Protein AF-A0A8H4XV18-F1 (afdb_monomer_lite)

Foldseek 3Di:
DQPQVPPPCPVVDDPVLVVLCVVLVHHPVLSVQLVVQLVVQLLVCVLVVHDRDLVSSLVSRPDDSVSSSVVVVVCVVVVVSPCVVCVVVNPD

Radius of gyration: 13.58 Å; chains: 1; bounding box: 38×23×31 Å

Secondary structure (DSSP, 8-state):
----TT-GGGGGS-HHHHHHHHHHT--HHHHHHHHHHHHHHHHHHHHTT----HHHHHHH-SS-HHHHHHHHHHHHHHTTT-HHHHHHHH--

Structure (mmCIF, N/CA/C/O backbone):
data_AF-A0A8H4XV18-F1
#
_entry.id   AF-A0A8H4XV18-F1
#
loop_
_atom_site.group_PDB
_atom_site.id
_atom_site.type_symbol
_atom_site.label_atom_id
_atom_site.label_alt_id
_atom_site.label_comp_id
_atom_site.label_asym_id
_atom_site.label_entity_id
_atom_site.label_seq_id
_atom_site.pdbx_PDB_ins_code
_atom_site.Cartn_x
_atom_site.Cartn_y
_atom_site.Cartn_z
_atom_site.occupancy
_atom_site.B_iso_or_equiv
_atom_site.auth_seq_id
_atom_site.auth_comp_id
_atom_site.auth_asym_id
_atom_site.auth_atom_id
_atom_site.pdbx_PDB_model_num
ATOM 1 N N . MET A 1 1 ? 18.314 3.947 -15.755 1.00 47.72 1 MET A N 1
ATOM 2 C CA . MET A 1 1 ? 16.930 3.437 -15.646 1.00 47.72 1 MET A CA 1
ATOM 3 C C . MET A 1 1 ? 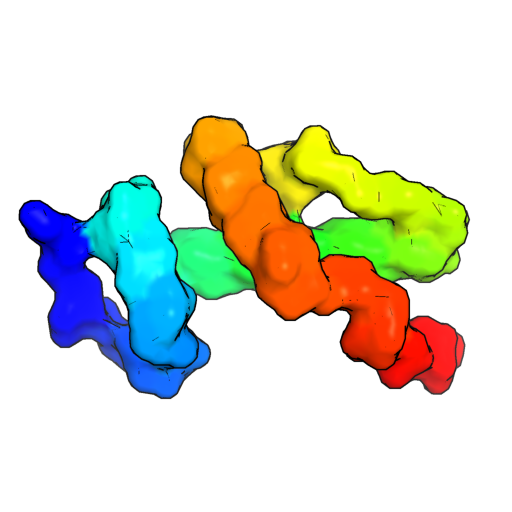17.009 2.066 -15.000 1.00 47.72 1 MET A C 1
ATOM 5 O O . MET A 1 1 ? 17.965 1.365 -15.298 1.00 47.72 1 MET A O 1
ATOM 9 N N . LEU A 1 2 ? 16.124 1.727 -14.056 1.00 50.66 2 LEU A N 1
ATOM 10 C CA . LEU A 1 2 ? 16.076 0.356 -13.537 1.00 50.66 2 LEU A CA 1
ATOM 11 C C . LEU A 1 2 ? 15.352 -0.488 -14.587 1.00 50.66 2 LEU A C 1
ATOM 13 O O . LEU A 1 2 ? 14.214 -0.166 -14.927 1.00 50.66 2 LEU A O 1
ATOM 17 N N . ASP A 1 3 ? 16.026 -1.490 -15.138 1.00 48.84 3 ASP A N 1
ATOM 18 C CA . ASP A 1 3 ? 15.449 -2.344 -16.169 1.00 48.84 3 ASP A CA 1
ATOM 19 C C . ASP A 1 3 ? 14.529 -3.380 -15.510 1.00 48.84 3 ASP A C 1
ATOM 21 O O . ASP A 1 3 ? 14.984 -4.350 -14.911 1.00 48.84 3 ASP A O 1
ATOM 25 N N . LEU A 1 4 ? 13.221 -3.121 -15.548 1.00 54.72 4 LEU A N 1
ATOM 26 C CA . LEU A 1 4 ? 12.171 -4.024 -15.054 1.00 54.72 4 LEU A CA 1
ATOM 27 C C . LEU A 1 4 ? 11.673 -4.967 -16.162 1.00 54.72 4 LEU A C 1
ATOM 29 O O . LEU A 1 4 ? 10.635 -5.609 -16.012 1.00 54.72 4 LEU A O 1
ATOM 33 N N . SER A 1 5 ? 12.382 -5.043 -17.296 1.00 52.59 5 SER A N 1
ATOM 34 C CA . SER A 1 5 ? 11.987 -5.890 -18.427 1.00 52.59 5 SER A CA 1
ATOM 35 C C . SER A 1 5 ? 12.181 -7.380 -18.159 1.00 52.59 5 SER A C 1
ATOM 37 O O . SER A 1 5 ? 11.563 -8.182 -18.847 1.00 52.59 5 SER A O 1
ATOM 39 N N . ASN A 1 6 ? 12.986 -7.739 -17.155 1.00 50.84 6 ASN A N 1
ATOM 40 C CA . ASN A 1 6 ? 13.284 -9.127 -16.799 1.00 50.84 6 ASN A CA 1
ATOM 41 C C . ASN A 1 6 ? 12.428 -9.682 -15.650 1.00 50.84 6 ASN A C 1
ATOM 43 O O . ASN A 1 6 ? 12.599 -10.841 -15.278 1.00 50.84 6 ASN A O 1
ATOM 47 N N . ASP A 1 7 ? 11.534 -8.879 -15.065 1.00 58.12 7 ASP A N 1
ATOM 48 C CA . ASP A 1 7 ? 10.665 -9.347 -13.986 1.00 58.12 7 ASP A CA 1
ATOM 49 C C . ASP A 1 7 ? 9.464 -10.104 -14.598 1.00 58.12 7 ASP A C 1
ATOM 51 O O . ASP A 1 7 ? 8.687 -9.503 -15.353 1.00 58.12 7 ASP A O 1
ATOM 55 N N . PRO A 1 8 ? 9.270 -11.400 -14.287 1.00 58.88 8 PRO A N 1
ATOM 56 C CA . PRO A 1 8 ? 8.160 -12.202 -14.818 1.00 58.88 8 PRO A CA 1
ATOM 57 C C . PRO A 1 8 ? 6.785 -11.634 -14.427 1.00 58.88 8 PRO A C 1
ATOM 59 O O . PRO A 1 8 ? 5.791 -11.859 -15.119 1.00 58.88 8 PRO A O 1
ATOM 62 N N . ASP A 1 9 ? 6.739 -10.823 -13.369 1.00 55.97 9 ASP A N 1
ATOM 63 C CA . ASP A 1 9 ? 5.539 -10.160 -12.870 1.00 55.97 9 ASP A CA 1
ATOM 64 C C . ASP A 1 9 ? 5.166 -8.874 -13.628 1.00 55.97 9 ASP A C 1
ATOM 66 O O . ASP A 1 9 ? 4.149 -8.261 -13.313 1.00 55.97 9 ASP A O 1
ATOM 70 N N . ARG A 1 10 ? 5.924 -8.443 -14.652 1.00 60.28 10 ARG A N 1
ATOM 71 C CA . ARG A 1 10 ? 5.590 -7.234 -15.436 1.00 60.28 10 ARG A CA 1
ATOM 72 C C . ARG A 1 10 ? 4.188 -7.292 -16.053 1.00 60.28 10 ARG A C 1
ATOM 74 O O . ARG A 1 10 ? 3.544 -6.258 -16.173 1.00 60.28 10 ARG A O 1
ATOM 81 N N . ASN A 1 11 ? 3.708 -8.484 -16.405 1.00 62.19 11 ASN A N 1
ATOM 82 C CA . ASN A 1 11 ? 2.361 -8.686 -16.952 1.00 62.19 11 ASN A CA 1
ATOM 83 C C . ASN A 1 11 ? 1.244 -8.599 -15.895 1.00 62.19 11 ASN A C 1
ATOM 85 O O . ASN A 1 11 ? 0.073 -8.534 -16.253 1.00 62.19 11 ASN A O 1
ATOM 89 N N . LEU A 1 12 ? 1.585 -8.615 -14.602 1.00 64.38 12 LEU A N 1
ATOM 90 C CA . LEU A 1 12 ? 0.631 -8.483 -13.495 1.00 64.38 12 LEU A CA 1
ATOM 91 C C . LEU A 1 12 ? 0.428 -7.023 -13.065 1.00 64.38 12 LEU A C 1
ATOM 93 O O . LEU A 1 12 ? -0.490 -6.743 -12.293 1.00 64.38 12 LEU A O 1
ATOM 97 N N . LEU A 1 13 ? 1.283 -6.105 -13.529 1.00 65.69 13 LEU A N 1
ATOM 98 C CA . LEU A 1 13 ? 1.205 -4.681 -13.219 1.00 65.69 13 LEU A CA 1
ATOM 99 C C . LEU A 1 13 ? 0.751 -3.885 -14.440 1.00 65.69 13 LEU A C 1
ATOM 101 O O . LEU A 1 13 ? 1.187 -4.127 -15.565 1.00 65.69 13 LEU A O 1
ATOM 105 N N . ASP A 1 14 ? -0.076 -2.875 -14.193 1.00 70.12 14 ASP A N 1
ATOM 106 C CA . ASP A 1 14 ? -0.437 -1.908 -15.222 1.00 70.12 14 ASP A CA 1
ATOM 107 C C . ASP A 1 14 ? 0.816 -1.123 -15.676 1.00 70.12 14 ASP A C 1
ATOM 109 O O . ASP A 1 14 ? 1.685 -0.826 -14.844 1.00 70.12 14 ASP A O 1
ATOM 113 N N . PRO A 1 15 ? 0.953 -0.750 -16.963 1.00 72.44 15 PRO A N 1
ATOM 114 C CA . PRO A 1 15 ? 2.076 0.057 -17.446 1.00 72.44 15 PRO A CA 1
ATOM 115 C C . PRO A 1 15 ? 2.333 1.330 -16.619 1.00 72.44 15 PRO A C 1
ATOM 117 O O . PRO A 1 15 ? 3.493 1.729 -16.469 1.00 72.44 15 PRO A O 1
ATOM 120 N N . ALA A 1 16 ? 1.301 1.942 -16.024 1.00 74.62 16 ALA A N 1
ATOM 121 C CA . ALA A 1 16 ? 1.471 3.072 -15.110 1.00 74.62 16 ALA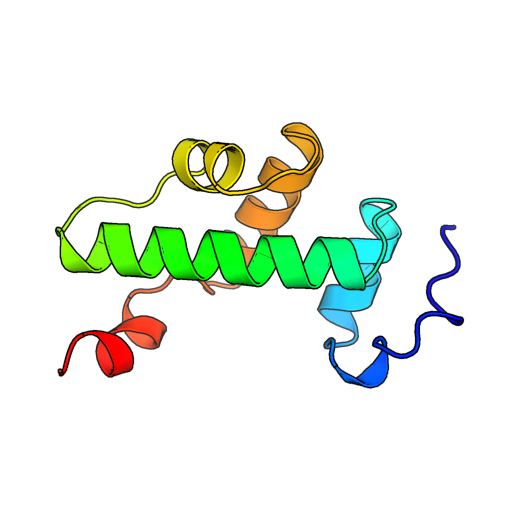 A CA 1
ATOM 122 C C . ALA A 1 16 ? 2.195 2.681 -13.805 1.00 74.62 16 ALA A C 1
ATOM 124 O O . ALA A 1 16 ? 3.057 3.417 -13.315 1.00 74.62 16 ALA A O 1
ATOM 125 N N . GLU A 1 17 ? 1.888 1.506 -13.254 1.00 74.94 17 GLU A N 1
ATOM 126 C CA . GLU A 1 17 ? 2.513 0.966 -12.043 1.00 74.94 17 GLU A CA 1
ATOM 127 C C . GLU A 1 17 ? 3.957 0.526 -12.295 1.00 74.94 17 GLU A C 1
ATOM 129 O O . GLU A 1 17 ? 4.837 0.793 -11.474 1.00 74.94 17 GLU A O 1
ATOM 134 N N . VAL A 1 18 ? 4.230 -0.067 -13.462 1.00 75.75 18 VAL A N 1
ATOM 135 C CA . VAL A 1 18 ? 5.594 -0.408 -13.898 1.00 75.75 18 VAL A CA 1
ATOM 136 C C . VAL A 1 18 ? 6.452 0.853 -14.000 1.00 75.75 18 VAL A C 1
ATOM 138 O O . VAL A 1 18 ? 7.582 0.879 -13.511 1.00 75.75 18 VAL A O 1
ATOM 141 N N . ASN A 1 19 ? 5.909 1.934 -14.568 1.00 76.56 19 ASN A N 1
ATOM 142 C CA . ASN A 1 19 ? 6.622 3.205 -14.671 1.00 76.56 19 ASN A CA 1
ATOM 143 C C . ASN A 1 19 ? 6.885 3.838 -13.286 1.00 76.56 19 ASN A C 1
ATOM 145 O O . ASN A 1 19 ? 7.968 4.376 -13.030 1.00 76.56 19 ASN A O 1
ATOM 149 N N . LEU A 1 20 ? 5.937 3.718 -12.347 1.00 76.81 20 LEU A N 1
ATOM 150 C CA . LEU A 1 20 ? 6.128 4.122 -10.949 1.00 76.81 20 LEU A CA 1
ATOM 151 C C . LEU A 1 20 ? 7.223 3.296 -10.256 1.00 76.81 20 LEU A C 1
ATOM 153 O O . LEU A 1 20 ? 8.094 3.871 -9.601 1.00 76.81 20 LEU A O 1
ATOM 157 N N . ALA A 1 21 ? 7.224 1.972 -10.418 1.00 76.50 21 ALA A N 1
ATOM 158 C CA . ALA A 1 21 ? 8.252 1.092 -9.861 1.00 76.50 21 ALA A CA 1
ATOM 159 C C . ALA A 1 21 ? 9.646 1.404 -10.437 1.00 76.50 21 ALA A C 1
ATOM 161 O O . ALA A 1 21 ? 10.618 1.512 -9.679 1.00 76.50 21 ALA A O 1
ATOM 162 N N . ALA A 1 22 ? 9.731 1.656 -11.749 1.00 77.00 22 ALA A N 1
ATOM 163 C CA . ALA A 1 22 ? 10.956 2.064 -12.437 1.00 77.00 22 ALA A CA 1
ATOM 164 C C . ALA A 1 22 ? 11.498 3.386 -11.879 1.00 77.00 22 ALA A C 1
ATOM 166 O O . ALA A 1 22 ? 12.685 3.503 -11.558 1.00 77.00 22 ALA A O 1
ATOM 167 N N . THR A 1 23 ? 10.607 4.366 -11.702 1.00 78.75 23 THR A N 1
ATOM 168 C CA . THR A 1 23 ? 10.927 5.686 -11.144 1.00 78.75 23 THR A CA 1
ATOM 169 C C . THR A 1 23 ? 11.420 5.581 -9.700 1.00 78.75 23 THR A C 1
ATOM 171 O O . THR A 1 23 ? 12.390 6.235 -9.315 1.00 78.75 23 THR A O 1
ATOM 174 N N . LEU A 1 24 ? 10.790 4.725 -8.892 1.00 75.94 24 LEU A N 1
ATOM 175 C CA . LEU A 1 24 ? 11.146 4.498 -7.488 1.00 75.94 24 LEU A CA 1
ATOM 176 C C . LEU A 1 24 ? 12.347 3.555 -7.304 1.00 75.94 24 LEU A C 1
ATOM 178 O O . LEU A 1 24 ? 12.803 3.366 -6.169 1.00 75.94 24 LEU A O 1
ATOM 182 N N . ARG A 1 25 ? 12.882 2.983 -8.394 1.00 76.94 25 ARG A N 1
ATOM 183 C CA . ARG A 1 25 ? 13.956 1.981 -8.368 1.00 76.94 25 ARG A CA 1
ATOM 184 C C . ARG A 1 25 ? 13.616 0.832 -7.408 1.00 76.94 25 ARG A C 1
ATOM 186 O O . ARG A 1 25 ? 14.339 0.593 -6.438 1.00 76.94 25 ARG A O 1
ATOM 193 N N . LEU A 1 26 ? 12.457 0.209 -7.606 1.00 73.75 26 LEU A N 1
ATOM 194 C CA . LEU A 1 26 ? 11.965 -0.932 -6.828 1.00 73.75 26 LEU A CA 1
ATOM 195 C C . LEU A 1 26 ? 11.671 -2.102 -7.769 1.00 73.75 26 LEU A C 1
ATOM 197 O O . LEU A 1 26 ? 11.140 -1.878 -8.851 1.00 73.75 26 LEU A O 1
ATOM 201 N N . SER A 1 27 ? 11.962 -3.329 -7.335 1.00 76.31 27 SER A N 1
ATOM 202 C CA . SER A 1 27 ? 11.543 -4.550 -8.037 1.00 76.31 27 SER A CA 1
ATOM 203 C C . SER A 1 27 ? 10.017 -4.697 -8.028 1.00 76.31 27 SER A C 1
ATOM 205 O O . SER A 1 27 ? 9.372 -4.326 -7.037 1.00 76.31 27 SER A O 1
ATOM 207 N N . CYS A 1 28 ? 9.444 -5.284 -9.086 1.00 73.56 28 CYS A N 1
ATOM 208 C CA . CYS A 1 28 ? 7.996 -5.511 -9.202 1.00 73.56 28 CYS A CA 1
ATOM 209 C C . CYS A 1 28 ? 7.452 -6.317 -8.013 1.00 73.56 28 CYS A C 1
ATOM 211 O O . CYS A 1 28 ? 6.451 -5.925 -7.412 1.00 73.56 28 CYS A O 1
ATOM 213 N N . ALA A 1 29 ? 8.166 -7.364 -7.587 1.00 77.62 29 ALA A N 1
ATOM 214 C CA . ALA A 1 29 ? 7.813 -8.154 -6.404 1.00 77.62 29 ALA A CA 1
ATOM 215 C C . ALA A 1 29 ? 7.658 -7.297 -5.128 1.00 77.62 29 ALA A C 1
ATOM 217 O O . ALA A 1 29 ? 6.676 -7.408 -4.386 1.00 77.62 29 ALA A O 1
ATOM 218 N N . THR A 1 30 ? 8.599 -6.380 -4.889 1.00 81.00 30 THR A N 1
ATOM 219 C CA . THR A 1 30 ? 8.577 -5.470 -3.733 1.00 81.00 30 THR A CA 1
ATOM 220 C C . THR A 1 30 ? 7.422 -4.473 -3.825 1.00 81.00 30 THR A C 1
ATOM 222 O O . THR A 1 30 ? 6.775 -4.175 -2.815 1.00 81.00 30 THR A O 1
ATOM 225 N N . TYR A 1 31 ? 7.129 -3.980 -5.030 1.00 82.56 31 TYR A N 1
ATOM 226 C CA . TYR A 1 31 ? 5.992 -3.101 -5.288 1.00 82.56 31 TYR A CA 1
ATOM 227 C C . TYR A 1 31 ? 4.662 -3.803 -4.998 1.00 82.56 31 TYR A C 1
ATOM 229 O O . TYR A 1 31 ? 3.861 -3.279 -4.225 1.00 82.56 31 TYR A O 1
ATOM 237 N N . LEU A 1 32 ? 4.450 -5.006 -5.543 1.00 80.06 32 LEU A N 1
ATOM 238 C CA . LEU A 1 32 ? 3.236 -5.801 -5.329 1.00 80.06 32 LEU A CA 1
ATOM 239 C C . LEU A 1 32 ? 3.022 -6.121 -3.847 1.00 80.06 32 LEU A C 1
ATOM 241 O O . LEU A 1 32 ? 1.917 -5.956 -3.324 1.00 80.06 32 LEU A O 1
ATOM 245 N N . CYS A 1 33 ? 4.087 -6.514 -3.146 1.00 83.25 33 CYS A N 1
ATOM 246 C CA . CYS A 1 33 ? 4.033 -6.779 -1.710 1.00 83.25 33 CYS A CA 1
ATOM 247 C C . CYS A 1 33 ? 3.644 -5.519 -0.917 1.00 83.25 33 CYS A C 1
ATOM 249 O O . CYS A 1 33 ? 2.798 -5.574 -0.020 1.00 83.25 33 CYS A O 1
ATOM 251 N N . SER A 1 34 ? 4.208 -4.365 -1.287 1.00 83.44 34 SER A N 1
ATOM 252 C CA . SER A 1 34 ? 3.888 -3.074 -0.665 1.00 83.44 34 SER A CA 1
ATOM 253 C C . SER A 1 34 ? 2.446 -2.663 -0.939 1.00 83.44 34 SER A C 1
ATOM 255 O O . SER A 1 34 ? 1.713 -2.358 -0.005 1.00 83.44 34 SER A O 1
ATOM 257 N N . LYS A 1 35 ? 2.004 -2.736 -2.198 1.00 83.31 35 LYS A N 1
ATOM 258 C CA . LYS A 1 35 ? 0.625 -2.474 -2.618 1.00 83.31 35 LYS A CA 1
ATOM 259 C C . LYS A 1 35 ? -0.349 -3.298 -1.780 1.00 83.31 35 LYS A C 1
ATOM 261 O O . LYS A 1 35 ? -1.202 -2.729 -1.107 1.00 83.31 35 LYS A O 1
ATOM 266 N N . ARG A 1 36 ? -0.166 -4.619 -1.713 1.00 85.31 36 ARG A N 1
ATOM 267 C CA . ARG A 1 36 ? -1.046 -5.507 -0.939 1.00 85.31 36 ARG A CA 1
ATOM 268 C C . ARG A 1 36 ? -1.127 -5.115 0.541 1.00 85.31 36 ARG A C 1
ATOM 270 O O . ARG A 1 36 ? -2.220 -5.071 1.095 1.00 85.31 36 ARG A O 1
ATOM 277 N N . ARG A 1 37 ? 0.005 -4.763 1.160 1.00 86.69 37 ARG A N 1
ATOM 278 C CA . ARG A 1 37 ? 0.073 -4.310 2.562 1.00 86.69 37 ARG A CA 1
ATOM 279 C C . ARG A 1 37 ? -0.649 -2.986 2.804 1.00 86.69 37 ARG A C 1
ATOM 281 O O . ARG A 1 37 ? -1.381 -2.876 3.782 1.00 86.69 37 ARG A O 1
ATOM 288 N N . ILE A 1 38 ? -0.470 -2.001 1.921 1.00 85.31 38 ILE A N 1
ATOM 289 C CA . ILE A 1 38 ? -1.171 -0.709 2.011 1.00 85.31 38 ILE A CA 1
ATOM 290 C C . ILE A 1 38 ? -2.678 -0.935 1.933 1.00 85.31 38 ILE A C 1
ATOM 292 O O . ILE A 1 38 ? -3.422 -0.389 2.742 1.00 85.31 38 ILE A O 1
ATOM 296 N N . PHE A 1 39 ? -3.120 -1.756 0.982 1.00 83.44 39 PHE A N 1
ATOM 297 C CA . PHE A 1 39 ? -4.529 -2.085 0.806 1.00 83.44 39 PHE A CA 1
ATOM 298 C C . PHE A 1 39 ? -5.110 -2.803 2.023 1.00 83.44 39 PHE A C 1
ATOM 300 O O . PHE A 1 39 ? -6.173 -2.421 2.502 1.00 83.44 39 PHE A O 1
ATOM 307 N N . GLU A 1 40 ? -4.402 -3.788 2.571 1.00 85.12 40 GLU A N 1
ATOM 308 C CA . GLU A 1 40 ? -4.834 -4.486 3.782 1.00 85.12 40 GLU A CA 1
ATOM 309 C C . GLU A 1 40 ? -4.953 -3.530 4.979 1.00 85.12 40 GLU A C 1
ATOM 311 O O . GLU A 1 40 ? -5.965 -3.533 5.680 1.00 85.12 40 GLU A O 1
ATOM 316 N N . ALA A 1 41 ? -3.954 -2.669 5.191 1.00 85.81 41 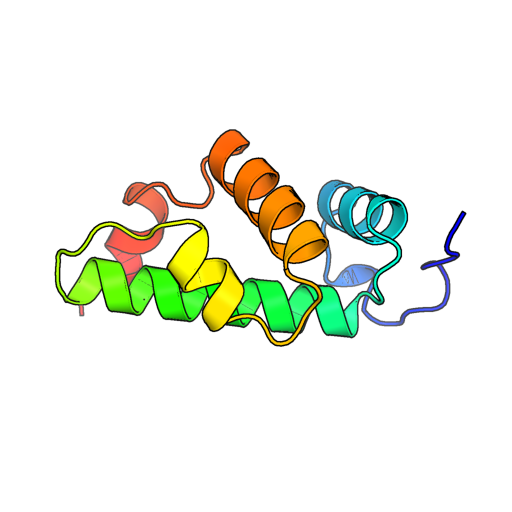ALA A N 1
ATOM 317 C CA . ALA A 1 41 ? -3.986 -1.671 6.255 1.00 85.81 41 ALA A CA 1
ATOM 318 C C . ALA A 1 41 ? -5.114 -0.647 6.043 1.00 85.81 41 ALA A C 1
ATOM 320 O O . ALA A 1 41 ? -5.789 -0.269 7.001 1.00 85.81 41 ALA A O 1
ATOM 321 N N . ARG A 1 42 ? -5.380 -0.252 4.791 1.00 83.81 42 ARG A N 1
ATOM 322 C CA . ARG A 1 42 ? -6.499 0.626 4.427 1.00 83.81 42 ARG A CA 1
ATOM 323 C C . ARG A 1 42 ? -7.848 -0.014 4.737 1.00 83.81 42 ARG A C 1
ATOM 325 O O . ARG A 1 42 ? -8.696 0.665 5.312 1.00 83.81 42 ARG A O 1
ATOM 332 N N . VAL A 1 43 ? -8.040 -1.285 4.378 1.00 83.25 43 VAL A N 1
ATOM 333 C CA . VAL A 1 43 ? -9.259 -2.057 4.676 1.00 83.25 43 VAL A CA 1
ATOM 334 C C . VAL A 1 43 ? -9.453 -2.175 6.182 1.00 83.25 43 VAL A C 1
ATOM 336 O O . VAL A 1 43 ? -10.536 -1.879 6.672 1.00 83.25 43 VAL A O 1
ATOM 339 N N . LYS A 1 44 ? -8.398 -2.523 6.932 1.00 83.88 44 LYS A N 1
ATOM 340 C CA . LYS A 1 44 ? -8.437 -2.588 8.401 1.00 83.88 44 LYS A CA 1
ATOM 341 C C . LYS A 1 44 ? -8.826 -1.245 9.015 1.00 83.88 44 LYS A C 1
ATOM 343 O O . LYS A 1 44 ? -9.739 -1.206 9.829 1.00 83.88 44 LYS A O 1
ATOM 348 N N . ALA A 1 45 ? -8.187 -0.152 8.590 1.00 83.56 45 ALA A N 1
ATOM 349 C CA . ALA A 1 45 ? -8.502 1.201 9.050 1.00 83.56 45 ALA A CA 1
ATOM 350 C C . ALA A 1 45 ? -9.955 1.585 8.733 1.00 83.56 45 ALA A C 1
ATOM 352 O O . ALA A 1 45 ? -10.659 2.112 9.587 1.00 83.56 45 ALA A O 1
ATOM 353 N N . LEU A 1 46 ? -10.432 1.260 7.530 1.00 81.75 46 LEU A N 1
ATOM 354 C CA . LEU A 1 46 ? -11.810 1.524 7.135 1.00 81.75 46 LEU A CA 1
ATOM 355 C C . LEU A 1 46 ? -12.816 0.687 7.942 1.00 81.75 46 LEU A C 1
ATOM 357 O O . LEU A 1 46 ? -13.845 1.213 8.349 1.00 81.75 46 LEU A O 1
ATOM 361 N N . SER A 1 47 ? -12.497 -0.579 8.223 1.00 79.19 47 SER A N 1
ATOM 362 C CA . SER A 1 47 ? -13.323 -1.481 9.034 1.00 79.19 47 SER A CA 1
ATOM 363 C C . SER A 1 47 ? -13.487 -0.999 10.475 1.00 79.19 47 SER A C 1
ATOM 365 O O . SER A 1 47 ? -14.524 -1.254 11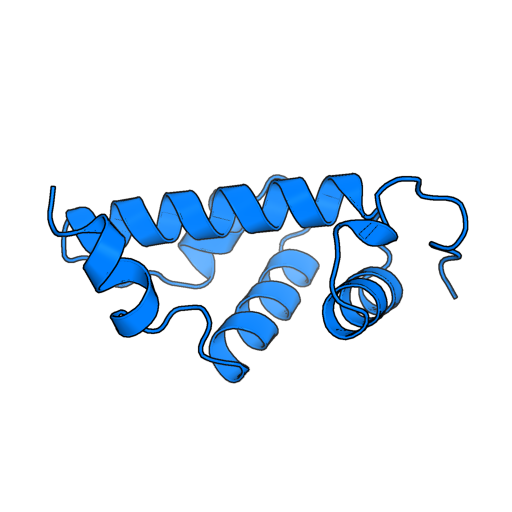.076 1.00 79.19 47 SER A O 1
ATOM 367 N N . ILE A 1 48 ? -12.491 -0.300 11.028 1.00 82.69 48 ILE A N 1
ATOM 368 C CA . ILE A 1 48 ? -12.570 0.322 12.361 1.00 82.69 48 ILE A CA 1
ATOM 369 C C . ILE A 1 48 ? -13.098 1.768 12.314 1.00 82.69 48 ILE A C 1
ATOM 371 O O . ILE A 1 48 ? -13.110 2.443 13.338 1.00 82.69 48 ILE A O 1
ATOM 375 N N . GLY A 1 49 ? -13.481 2.277 11.134 1.00 75.06 49 GLY A N 1
ATOM 376 C CA . GLY A 1 49 ? -13.942 3.657 10.951 1.00 75.06 49 GLY A CA 1
ATOM 377 C C . GLY A 1 49 ? -12.853 4.725 11.119 1.00 75.06 49 GLY A C 1
ATOM 378 O O . GLY A 1 49 ? -13.166 5.893 11.335 1.00 75.06 49 GLY A O 1
ATOM 379 N N . LYS A 1 50 ? -11.571 4.349 11.035 1.00 79.69 50 LYS A N 1
ATOM 380 C CA . LYS A 1 50 ? -10.427 5.256 11.189 1.00 79.69 50 LYS A CA 1
ATOM 381 C C . LYS A 1 50 ? -9.910 5.734 9.832 1.00 79.69 50 LYS A C 1
ATOM 383 O O . LYS A 1 50 ? -9.879 4.998 8.842 1.00 79.69 50 LYS A O 1
ATOM 388 N N . GLU A 1 51 ? -9.441 6.977 9.794 1.00 76.69 51 GLU A N 1
ATOM 389 C CA . GLU A 1 51 ? -8.760 7.529 8.627 1.00 76.69 51 GLU A CA 1
ATOM 390 C C . GLU A 1 51 ? -7.405 6.850 8.404 1.00 76.69 51 GLU A C 1
ATOM 392 O O . GLU A 1 51 ? -6.581 6.738 9.313 1.00 76.69 51 GLU A O 1
ATOM 397 N N . PHE A 1 52 ? -7.164 6.420 7.169 1.00 80.31 52 PHE A N 1
ATOM 398 C CA . PHE A 1 52 ? -5.898 5.822 6.770 1.00 80.31 52 PHE A CA 1
ATOM 399 C C . PHE A 1 52 ? -4.915 6.910 6.349 1.00 80.31 52 PHE A C 1
ATOM 401 O O . PHE A 1 52 ? -5.133 7.588 5.344 1.00 80.31 52 PHE A O 1
ATOM 408 N N . ARG A 1 53 ? -3.827 7.077 7.105 1.00 82.44 53 ARG A N 1
ATOM 409 C CA . ARG A 1 53 ? -2.805 8.087 6.817 1.00 82.44 53 ARG A CA 1
ATOM 410 C C . ARG A 1 53 ? -1.599 7.468 6.121 1.00 82.44 53 ARG A C 1
ATOM 412 O O . ARG A 1 53 ? -1.322 6.274 6.231 1.00 82.44 53 ARG A O 1
ATOM 419 N N . LYS A 1 54 ? -0.811 8.324 5.466 1.00 81.62 54 LYS A N 1
ATOM 420 C CA . LYS A 1 54 ? 0.500 7.962 4.904 1.00 81.62 54 LYS A CA 1
ATOM 421 C C . LYS A 1 54 ? 1.410 7.259 5.921 1.00 81.62 54 LYS A C 1
ATOM 423 O O . LYS A 1 54 ? 2.132 6.346 5.544 1.00 81.62 54 LYS A O 1
ATOM 428 N N . THR A 1 55 ? 1.329 7.626 7.202 1.00 83.62 55 THR A N 1
ATOM 429 C CA . THR A 1 55 ? 2.129 7.033 8.282 1.00 83.62 55 THR A CA 1
ATOM 430 C C . THR A 1 55 ? 1.791 5.558 8.508 1.00 83.62 55 THR A C 1
ATOM 432 O O . THR A 1 55 ? 2.699 4.739 8.620 1.00 83.62 55 THR A O 1
ATOM 435 N N . ASP A 1 56 ? 0.502 5.199 8.499 1.00 83.50 56 ASP A N 1
ATOM 436 C CA . ASP A 1 56 ? 0.052 3.806 8.607 1.00 83.50 56 ASP A CA 1
ATOM 437 C C . ASP A 1 56 ? 0.501 2.991 7.387 1.00 83.50 56 ASP A C 1
ATOM 439 O O . ASP A 1 56 ? 0.993 1.871 7.521 1.00 83.50 56 ASP A O 1
ATOM 443 N N . ALA A 1 57 ? 0.406 3.575 6.187 1.00 83.44 57 ALA A N 1
ATOM 444 C CA . ALA A 1 57 ? 0.889 2.944 4.962 1.00 83.44 57 ALA A CA 1
ATOM 445 C C . ALA A 1 57 ? 2.402 2.683 5.000 1.00 83.44 57 ALA A C 1
ATOM 447 O O . ALA A 1 57 ? 2.855 1.606 4.614 1.00 83.44 57 ALA A O 1
ATOM 448 N N . GLN A 1 58 ? 3.177 3.658 5.483 1.00 83.81 58 GLN A N 1
ATOM 449 C CA . GLN A 1 58 ? 4.625 3.548 5.639 1.00 83.81 58 GLN A CA 1
ATOM 450 C C . GLN A 1 58 ? 5.002 2.464 6.650 1.00 83.81 58 GLN A C 1
ATOM 452 O O . GLN A 1 58 ? 5.883 1.667 6.355 1.00 83.81 58 GLN A O 1
ATOM 457 N N . GLN A 1 59 ? 4.321 2.393 7.798 1.00 82.12 59 GLN A N 1
ATOM 458 C CA . GLN A 1 59 ? 4.572 1.359 8.808 1.00 82.12 59 GLN A CA 1
ATOM 459 C C . GLN A 1 59 ? 4.173 -0.043 8.330 1.00 82.12 59 GLN A C 1
ATOM 461 O O . GLN A 1 59 ? 4.856 -1.021 8.632 1.00 82.12 59 GLN A O 1
ATOM 466 N N . ALA A 1 60 ? 3.084 -0.157 7.566 1.00 80.81 60 ALA A N 1
ATOM 467 C CA . ALA A 1 60 ? 2.642 -1.434 7.013 1.00 80.81 60 ALA A CA 1
ATOM 468 C C . ALA A 1 60 ? 3.595 -1.957 5.924 1.00 80.81 60 ALA A C 1
ATOM 470 O O . ALA A 1 60 ? 3.760 -3.174 5.764 1.00 80.81 60 ALA A O 1
ATOM 471 N N . CYS A 1 61 ? 4.235 -1.056 5.176 1.00 79.44 61 CYS A N 1
ATOM 472 C CA . CYS A 1 61 ? 5.175 -1.410 4.123 1.00 79.44 61 CYS A CA 1
ATOM 473 C C . CYS A 1 61 ? 6.573 -1.710 4.669 1.00 79.44 61 CYS A C 1
ATOM 475 O O . CYS A 1 61 ? 7.186 -0.893 5.341 1.00 79.44 61 CYS A O 1
ATOM 477 N N . LYS A 1 62 ? 7.151 -2.849 4.276 1.00 76.25 62 LYS A N 1
ATOM 478 C CA . LYS A 1 62 ? 8.562 -3.176 4.551 1.00 76.25 62 LYS A CA 1
ATOM 479 C C . LYS A 1 62 ? 9.512 -2.580 3.499 1.00 76.25 62 LYS A C 1
ATOM 481 O O . LYS A 1 62 ? 10.413 -3.265 3.029 1.00 76.25 62 LYS A O 1
ATOM 486 N N . ILE A 1 63 ? 9.278 -1.337 3.080 1.00 78.31 63 ILE A N 1
ATOM 487 C CA . ILE A 1 63 ? 10.138 -0.632 2.115 1.00 78.31 63 ILE A CA 1
ATOM 488 C C . ILE A 1 63 ? 10.601 0.701 2.683 1.00 78.31 63 ILE A C 1
ATOM 490 O O . ILE A 1 63 ? 10.123 1.151 3.720 1.00 78.31 63 ILE A O 1
ATOM 494 N N . ASP A 1 64 ? 11.514 1.345 1.963 1.00 83.50 64 ASP A N 1
ATOM 495 C CA . ASP A 1 64 ? 11.983 2.683 2.290 1.00 83.50 64 ASP A CA 1
ATOM 496 C C . ASP A 1 64 ? 10.820 3.678 2.465 1.00 83.50 64 ASP A C 1
ATOM 498 O O . ASP A 1 64 ? 9.938 3.801 1.606 1.00 83.50 64 ASP A O 1
ATOM 502 N N . VAL A 1 65 ? 10.843 4.411 3.579 1.00 80.38 65 VAL A N 1
ATOM 503 C CA . VAL A 1 65 ? 9.772 5.330 3.988 1.00 80.38 65 VAL A CA 1
ATOM 504 C C . VAL A 1 65 ? 9.530 6.452 2.977 1.00 80.38 65 VAL A C 1
ATOM 506 O O . VAL A 1 65 ? 8.383 6.879 2.809 1.00 80.38 65 VAL A O 1
ATOM 509 N N . ASN A 1 66 ? 10.565 6.904 2.258 1.00 82.06 66 ASN A N 1
ATOM 510 C CA . ASN A 1 66 ? 10.428 7.926 1.220 1.00 82.06 66 ASN A CA 1
ATOM 511 C C . ASN A 1 66 ? 9.758 7.352 -0.026 1.00 82.06 66 ASN A C 1
ATOM 513 O O . ASN A 1 66 ? 8.915 8.010 -0.641 1.00 82.06 66 ASN A O 1
ATOM 517 N N . LYS A 1 67 ? 10.086 6.108 -0.385 1.00 81.94 67 LYS A N 1
ATOM 518 C CA . LYS A 1 67 ? 9.460 5.424 -1.523 1.00 81.94 67 LYS A CA 1
ATOM 519 C C . LYS A 1 67 ? 7.996 5.098 -1.246 1.00 81.94 67 LYS A C 1
ATOM 521 O O . LYS A 1 67 ? 7.149 5.401 -2.084 1.00 81.94 67 LYS A O 1
ATOM 526 N N . ALA A 1 68 ? 7.693 4.565 -0.062 1.00 84.31 68 ALA A N 1
ATOM 527 C CA . ALA A 1 68 ? 6.321 4.328 0.383 1.00 84.31 68 ALA A CA 1
ATOM 528 C C . ALA A 1 68 ? 5.492 5.621 0.383 1.00 84.31 68 ALA A C 1
ATOM 530 O O . ALA A 1 68 ? 4.360 5.615 -0.087 1.00 84.31 68 ALA A O 1
ATOM 531 N N . SER A 1 69 ? 6.070 6.743 0.827 1.00 85.19 69 SER A N 1
ATOM 532 C CA . SER A 1 69 ? 5.398 8.052 0.820 1.00 85.19 69 SER A CA 1
ATOM 533 C C . SER A 1 69 ? 5.030 8.525 -0.592 1.00 85.19 69 SER A C 1
ATOM 535 O O . SER A 1 69 ? 3.890 8.930 -0.845 1.00 85.19 69 SER A O 1
ATOM 537 N N . LYS A 1 70 ? 5.971 8.427 -1.544 1.00 84.00 70 LYS A N 1
ATOM 538 C CA . LYS A 1 70 ? 5.724 8.790 -2.949 1.00 84.00 70 LYS A CA 1
ATOM 539 C C . LYS A 1 70 ? 4.678 7.883 -3.594 1.00 84.00 70 LYS A C 1
ATOM 541 O O . LYS A 1 70 ? 3.787 8.377 -4.278 1.00 84.00 70 LYS A O 1
ATOM 546 N N . LEU A 1 71 ? 4.771 6.579 -3.340 1.00 83.88 71 LEU A N 1
ATOM 547 C CA . LEU A 1 71 ? 3.821 5.585 -3.828 1.00 83.88 71 LEU A CA 1
ATOM 548 C C . LEU A 1 71 ? 2.406 5.851 -3.296 1.00 83.88 71 LEU A C 1
ATOM 550 O O . LEU A 1 71 ? 1.451 5.896 -4.064 1.00 83.88 71 LEU A O 1
ATOM 554 N N . TRP A 1 72 ? 2.285 6.069 -1.987 1.00 86.12 72 TRP A N 1
ATOM 555 C CA . TRP A 1 72 ? 1.013 6.366 -1.340 1.00 86.12 72 TRP A CA 1
ATOM 556 C C . TRP A 1 72 ? 0.384 7.631 -1.919 1.00 86.12 72 TRP A C 1
ATOM 558 O O . TRP A 1 72 ? -0.774 7.608 -2.312 1.00 86.12 72 TRP A O 1
ATOM 568 N N . THR A 1 73 ? 1.163 8.704 -2.070 1.00 85.25 73 THR A N 1
ATOM 569 C CA . THR A 1 73 ? 0.674 9.956 -2.672 1.00 85.25 73 THR A CA 1
ATOM 570 C C . THR A 1 73 ? 0.201 9.751 -4.113 1.00 85.25 73 THR A C 1
ATOM 572 O O . THR A 1 73 ? -0.793 10.344 -4.523 1.00 85.25 73 THR A O 1
ATOM 575 N N . ALA A 1 74 ? 0.880 8.902 -4.892 1.00 84.50 74 ALA A N 1
ATOM 576 C CA . ALA A 1 74 ? 0.443 8.567 -6.244 1.00 84.50 74 ALA A CA 1
ATOM 577 C C . ALA A 1 74 ? -0.912 7.843 -6.232 1.00 84.50 74 ALA A C 1
ATOM 579 O O . ALA A 1 74 ? -1.819 8.244 -6.955 1.00 84.50 74 ALA A O 1
ATOM 580 N N . TYR A 1 75 ? -1.083 6.836 -5.373 1.00 82.56 75 TYR A N 1
ATOM 581 C CA . TYR A 1 75 ? -2.360 6.132 -5.223 1.00 82.56 75 TYR A CA 1
ATOM 582 C C . TYR A 1 75 ? -3.488 7.041 -4.733 1.00 82.56 75 TYR A C 1
ATOM 584 O O . TYR A 1 75 ? -4.601 6.970 -5.252 1.00 82.56 75 TYR A O 1
ATOM 592 N N . ASP A 1 76 ? -3.199 7.915 -3.771 1.00 83.38 76 ASP A N 1
ATOM 593 C CA . ASP A 1 76 ? -4.146 8.903 -3.259 1.00 83.38 76 ASP A CA 1
ATOM 594 C C . ASP A 1 76 ? -4.609 9.850 -4.371 1.00 83.38 76 ASP A C 1
ATOM 596 O O . ASP A 1 76 ? -5.807 10.011 -4.599 1.00 83.38 76 ASP A O 1
ATOM 600 N N . ARG A 1 77 ? -3.663 10.358 -5.170 1.00 82.44 77 ARG A N 1
ATOM 601 C CA . ARG A 1 77 ? -3.946 11.230 -6.315 1.00 82.44 77 ARG A CA 1
ATOM 602 C C . ARG A 1 77 ? -4.783 10.549 -7.400 1.00 82.44 77 ARG A C 1
ATOM 604 O O . ARG A 1 77 ? -5.612 11.207 -8.018 1.00 82.44 77 ARG A O 1
ATOM 611 N N . VAL A 1 78 ? -4.573 9.254 -7.641 1.00 80.44 78 VAL A N 1
ATOM 612 C CA . VAL A 1 78 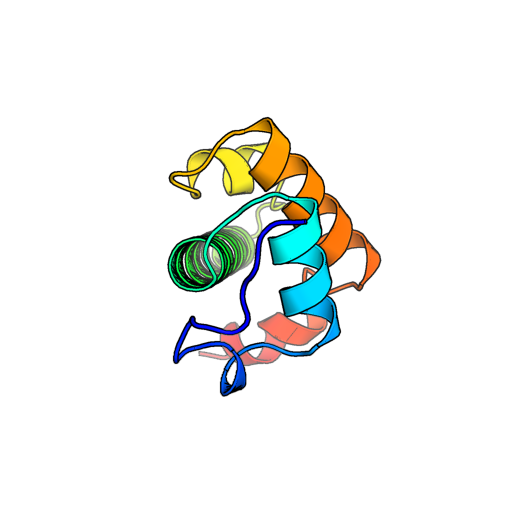? -5.395 8.464 -8.580 1.00 80.44 78 VAL A CA 1
ATOM 613 C C . VAL A 1 78 ? -6.765 8.120 -7.966 1.00 80.44 78 VAL A C 1
ATOM 615 O O . VAL A 1 78 ? -7.698 7.769 -8.682 1.00 80.44 78 VAL A O 1
ATOM 618 N N . GLY A 1 79 ? -6.934 8.264 -6.649 1.00 78.00 79 GLY A N 1
ATOM 619 C CA . GLY A 1 79 ? -8.179 7.960 -5.943 1.00 78.00 79 GLY A CA 1
ATOM 620 C C . GLY A 1 79 ? -8.317 6.493 -5.537 1.00 78.00 79 GLY A C 1
ATOM 621 O O . GLY A 1 79 ? -9.414 6.050 -5.214 1.00 78.00 79 GLY A O 1
ATOM 622 N N . TRP A 1 80 ? -7.220 5.734 -5.497 1.00 77.56 80 TRP A N 1
ATOM 623 C CA . TRP A 1 80 ? -7.230 4.316 -5.111 1.00 77.56 80 TRP A CA 1
ATOM 624 C C . TRP A 1 80 ? -7.678 4.094 -3.656 1.00 77.56 80 TRP A C 1
ATOM 626 O O . TRP A 1 80 ? -8.174 3.022 -3.322 1.00 77.56 80 TRP A O 1
ATOM 636 N N . PHE A 1 81 ? -7.554 5.105 -2.785 1.00 73.69 81 PHE A N 1
ATOM 637 C CA . PHE A 1 81 ? -8.008 5.042 -1.386 1.00 73.69 81 PHE A CA 1
ATOM 638 C C . PHE A 1 81 ? -9.469 5.433 -1.163 1.00 73.69 81 PHE A C 1
ATOM 640 O O . PHE A 1 81 ? -9.931 5.419 -0.009 1.00 73.69 81 PHE A O 1
ATOM 647 N N . LYS A 1 82 ? -10.196 5.771 -2.236 1.00 73.00 82 LYS A N 1
ATOM 648 C CA . LYS A 1 82 ? -11.599 6.162 -2.144 1.00 73.00 82 LYS A CA 1
ATOM 649 C C . LYS A 1 82 ? -12.423 5.036 -1.520 1.00 73.00 82 LYS A C 1
ATOM 651 O O . LYS A 1 82 ? -12.302 3.886 -1.949 1.00 73.00 82 LYS A O 1
ATOM 656 N N . PRO A 1 83 ? -13.282 5.351 -0.534 1.00 66.56 83 PRO A N 1
ATOM 657 C CA . PRO A 1 83 ? -14.119 4.357 0.129 1.00 66.56 83 PRO A CA 1
ATOM 658 C C . PRO A 1 83 ? -15.011 3.611 -0.869 1.00 66.56 83 PRO A C 1
ATOM 660 O O . PRO A 1 83 ? -15.296 2.445 -0.640 1.00 66.56 83 PRO A O 1
ATOM 663 N N . GLU A 1 84 ? -15.352 4.220 -2.008 1.00 69.69 84 GLU A N 1
ATOM 664 C CA . GLU A 1 84 ? -16.101 3.614 -3.120 1.00 69.69 84 GLU A CA 1
ATOM 665 C C . GLU A 1 84 ? -15.551 2.248 -3.561 1.00 69.69 84 GLU A C 1
ATOM 667 O O . GLU A 1 84 ? -16.320 1.313 -3.781 1.00 69.69 84 GLU A O 1
ATOM 672 N N . HIS A 1 85 ? -14.224 2.086 -3.608 1.00 69.38 85 HIS A N 1
ATOM 673 C CA . HIS A 1 85 ? -13.591 0.812 -3.965 1.00 69.38 85 HIS A CA 1
ATOM 674 C C . HIS A 1 85 ? -13.681 -0.238 -2.851 1.00 69.38 85 HIS A C 1
ATOM 676 O O . HIS A 1 85 ? -13.685 -1.440 -3.115 1.00 69.38 85 HIS A O 1
ATOM 682 N N . PHE A 1 86 ? -13.779 0.210 -1.601 1.00 68.25 86 PHE A N 1
ATOM 683 C CA . PHE A 1 86 ? -13.795 -0.644 -0.418 1.00 68.25 86 PHE A CA 1
ATOM 684 C C . PHE A 1 86 ? -15.204 -0.916 0.115 1.00 68.25 86 PHE A C 1
ATOM 686 O O . PHE A 1 86 ? -15.376 -1.848 0.893 1.00 68.25 86 PHE A O 1
ATOM 693 N N . ILE A 1 87 ? -16.225 -0.183 -0.341 1.00 64.19 87 ILE A N 1
ATOM 694 C CA . ILE A 1 87 ? -17.637 -0.426 -0.003 1.00 64.19 87 ILE A CA 1
ATOM 695 C C . ILE A 1 87 ? -18.034 -1.877 -0.309 1.00 64.19 87 ILE A C 1
ATOM 697 O O . ILE A 1 87 ? -18.775 -2.485 0.460 1.00 64.19 87 ILE A O 1
ATOM 701 N N . ARG A 1 88 ? -17.500 -2.472 -1.386 1.00 62.72 88 ARG A N 1
ATOM 702 C CA . ARG A 1 88 ? -17.748 -3.884 -1.724 1.00 62.72 88 ARG A CA 1
ATOM 703 C C . ARG A 1 88 ? -17.096 -4.867 -0.743 1.00 62.72 88 ARG A C 1
ATOM 705 O O . ARG A 1 88 ? -17.604 -5.968 -0.585 1.00 62.72 88 ARG A O 1
ATOM 712 N N . PHE A 1 89 ? -16.011 -4.466 -0.084 1.00 61.94 89 PHE A N 1
ATOM 713 C CA . PHE A 1 89 ? -15.314 -5.260 0.933 1.00 61.94 89 PHE A CA 1
ATOM 714 C C . PHE A 1 89 ? -15.847 -5.024 2.356 1.00 61.94 89 PHE A C 1
ATOM 716 O O . PHE A 1 89 ? -15.565 -5.825 3.236 1.00 61.94 89 PHE A O 1
ATOM 723 N N . LEU A 1 90 ? -16.617 -3.953 2.581 1.00 59.88 90 LEU A N 1
ATOM 724 C CA . LEU A 1 90 ? -17.284 -3.655 3.855 1.00 59.88 90 LEU A CA 1
ATOM 725 C C . LEU A 1 90 ? -18.653 -4.338 4.014 1.00 59.88 90 LEU A C 1
ATOM 727 O O . LEU A 1 90 ? -19.145 -4.429 5.131 1.00 59.88 90 LEU A O 1
ATOM 731 N N . LYS A 1 91 ? -19.293 -4.787 2.925 1.00 51.53 91 LYS A N 1
ATOM 732 C CA . LYS A 1 91 ? -20.596 -5.485 2.956 1.00 51.53 91 LYS A CA 1
ATOM 733 C C . LYS A 1 91 ? -20.459 -6.995 3.239 1.00 51.53 91 LYS A C 1
ATOM 735 O O . LYS A 1 91 ? -21.057 -7.794 2.520 1.00 51.53 91 LYS A O 1
ATOM 740 N N . ALA A 1 92 ? -19.656 -7.376 4.229 1.00 45.53 92 ALA A N 1
ATOM 741 C CA . ALA A 1 92 ? -19.596 -8.749 4.739 1.00 45.53 92 ALA A CA 1
ATOM 742 C C . ALA A 1 92 ? -2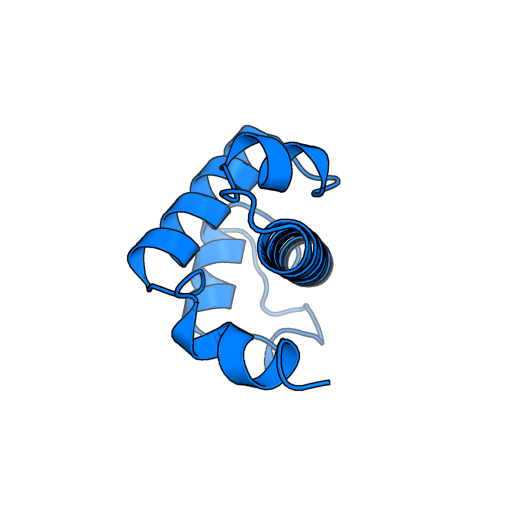0.185 -8.801 6.149 1.00 45.53 92 ALA A C 1
ATOM 744 O O . ALA A 1 92 ? -19.796 -7.933 6.962 1.00 45.53 92 ALA A O 1
#

Sequence (92 aa):
MLDLSNDPDRNLLDPAEVNLAATLRLSCATYLCSKRRIFEARVKALSIGKEFRKTDAQQACKIDVNKASKLWTAYDRVGWFKPEHFIRFLKA

pLDDT: mean 75.01, std 10.63, range [45.53, 86.69]